Protein AF-A0A7J6TZQ0-F1 (afdb_monomer_lite)

Structure (mmCIF, N/CA/C/O backbone):
data_AF-A0A7J6TZQ0-F1
#
_entry.id   AF-A0A7J6TZQ0-F1
#
loop_
_atom_site.group_PDB
_atom_site.id
_atom_site.type_symbol
_atom_site.label_atom_id
_atom_site.label_alt_id
_atom_site.label_comp_id
_atom_site.label_asym_id
_atom_site.label_entity_id
_atom_site.label_seq_id
_atom_site.pdbx_PDB_ins_code
_atom_site.Cartn_x
_atom_site.Cartn_y
_atom_site.Cartn_z
_atom_site.occupancy
_atom_site.B_iso_or_equiv
_atom_site.auth_seq_id
_atom_site.auth_comp_id
_atom_site.auth_asym_id
_atom_site.auth_atom_id
_atom_site.pdbx_PDB_model_num
ATOM 1 N N . ALA A 1 1 ? -13.985 -4.397 14.228 1.00 53.34 1 ALA A N 1
ATOM 2 C CA . ALA A 1 1 ? -13.753 -4.904 12.859 1.00 53.34 1 ALA A CA 1
ATOM 3 C C . ALA A 1 1 ? -13.188 -3.814 11.940 1.00 53.34 1 ALA A C 1
ATOM 5 O O . ALA A 1 1 ? -12.060 -3.959 11.496 1.00 53.34 1 ALA A O 1
ATOM 6 N N . ASN A 1 2 ? -13.887 -2.687 11.741 1.00 57.03 2 ASN A N 1
ATOM 7 C CA . ASN A 1 2 ? -13.479 -1.640 10.778 1.00 57.03 2 ASN A CA 1
ATOM 8 C C . ASN A 1 2 ? -12.153 -0.923 11.104 1.00 57.03 2 ASN A C 1
ATOM 10 O O . ASN A 1 2 ? -11.415 -0.542 10.197 1.00 57.03 2 ASN A O 1
ATOM 14 N N . TYR A 1 3 ? -11.820 -0.776 12.391 1.00 57.50 3 TYR A N 1
ATOM 15 C CA . TYR A 1 3 ? -10.559 -0.164 12.833 1.00 57.50 3 TYR A CA 1
ATOM 16 C C . TYR A 1 3 ? -9.329 -0.962 12.371 1.00 57.50 3 TYR A C 1
ATOM 18 O O . TYR A 1 3 ? -8.380 -0.411 11.823 1.00 57.50 3 TYR A O 1
ATOM 26 N N . ASP A 1 4 ? -9.391 -2.283 12.531 1.00 74.00 4 ASP A N 1
ATOM 27 C CA . ASP A 1 4 ? -8.319 -3.213 12.169 1.00 74.00 4 ASP A CA 1
ATOM 28 C C . ASP A 1 4 ? -8.128 -3.252 10.639 1.00 74.00 4 ASP A C 1
ATOM 30 O O . ASP A 1 4 ? -7.014 -3.237 10.125 1.00 74.00 4 ASP A O 1
ATOM 34 N N . GLN A 1 5 ? -9.228 -3.170 9.887 1.00 78.69 5 GLN A N 1
ATOM 35 C CA . GLN A 1 5 ? -9.198 -3.125 8.425 1.00 78.69 5 GLN A CA 1
ATOM 36 C C . GLN A 1 5 ? -8.608 -1.818 7.869 1.00 78.69 5 GLN A C 1
ATOM 38 O O . GLN A 1 5 ? -7.856 -1.856 6.895 1.00 78.69 5 GLN A O 1
ATOM 43 N N . SER A 1 6 ? -8.907 -0.677 8.499 1.00 83.25 6 SER A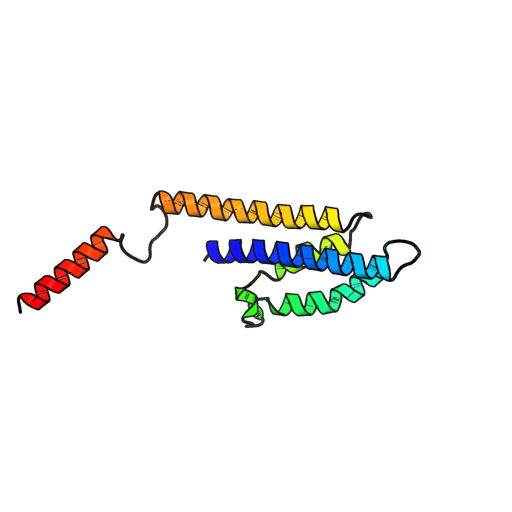 N 1
ATOM 44 C CA . SER A 1 6 ? -8.375 0.635 8.094 1.00 83.25 6 SER A CA 1
ATOM 45 C C . SER A 1 6 ? -6.867 0.721 8.338 1.00 83.25 6 SER A C 1
ATOM 47 O O . SER A 1 6 ? -6.117 1.209 7.497 1.00 83.25 6 SER A O 1
ATOM 49 N N . LEU A 1 7 ? -6.396 0.172 9.460 1.00 83.94 7 LEU A N 1
ATOM 50 C CA . LEU A 1 7 ? -4.976 0.156 9.805 1.00 83.94 7 LEU A CA 1
ATOM 51 C C . LEU A 1 7 ? -4.183 -0.767 8.864 1.00 83.94 7 LEU A C 1
ATOM 53 O O . LEU A 1 7 ? -3.149 -0.370 8.334 1.00 83.94 7 LEU A O 1
ATOM 57 N N . ARG A 1 8 ? -4.721 -1.952 8.549 1.00 86.19 8 ARG A N 1
ATOM 58 C CA . ARG A 1 8 ? -4.140 -2.870 7.551 1.00 86.19 8 ARG A CA 1
ATOM 59 C C . ARG A 1 8 ? -4.117 -2.290 6.134 1.00 86.19 8 ARG A C 1
ATOM 61 O O . ARG A 1 8 ? -3.221 -2.629 5.365 1.00 86.19 8 ARG A O 1
ATOM 68 N N . SER A 1 9 ? -5.079 -1.433 5.791 1.00 86.81 9 SER A N 1
ATOM 69 C CA . SER A 1 9 ? -5.112 -0.692 4.522 1.00 86.81 9 SER A CA 1
ATOM 70 C C . SER A 1 9 ? -3.956 0.310 4.432 1.00 86.81 9 SER A C 1
ATOM 72 O O . SER A 1 9 ? -3.216 0.305 3.454 1.00 86.81 9 SER A O 1
ATOM 74 N N . ILE A 1 10 ? -3.715 1.088 5.495 1.00 88.69 10 ILE A N 1
ATOM 75 C CA . ILE A 1 10 ? -2.578 2.025 5.574 1.00 88.69 10 ILE A CA 1
ATOM 76 C C . ILE A 1 10 ? -1.244 1.278 5.456 1.00 88.69 10 ILE A C 1
ATOM 78 O O . ILE A 1 10 ? -0.375 1.677 4.683 1.00 88.69 10 ILE A O 1
ATOM 82 N N . VAL A 1 11 ? -1.085 0.171 6.189 1.00 89.62 11 VAL A N 1
ATOM 83 C CA . VAL A 1 11 ? 0.130 -0.656 6.114 1.00 89.62 11 VAL A CA 1
ATOM 84 C C . VAL A 1 11 ? 0.304 -1.242 4.708 1.00 89.62 11 VAL A C 1
ATOM 86 O O . VAL A 1 11 ? 1.409 -1.211 4.173 1.00 89.62 11 VAL A O 1
ATOM 89 N N . GLY A 1 12 ? -0.779 -1.710 4.079 1.00 88.44 12 GLY A N 1
ATOM 90 C CA . GLY A 1 12 ? -0.764 -2.191 2.695 1.00 88.44 12 GLY A CA 1
ATOM 91 C C . GLY A 1 12 ? -0.317 -1.116 1.704 1.00 88.44 12 GLY A C 1
ATOM 92 O O . GLY A 1 12 ? 0.572 -1.368 0.896 1.00 88.44 12 GLY A O 1
ATOM 93 N N . ALA A 1 13 ? -0.846 0.103 1.828 1.00 89.88 13 ALA A N 1
ATOM 94 C CA . ALA A 1 13 ? -0.468 1.233 0.985 1.00 89.88 13 ALA A CA 1
ATOM 95 C C . ALA A 1 13 ? 1.029 1.577 1.108 1.00 89.88 13 ALA A C 1
ATOM 97 O O . ALA A 1 13 ? 1.696 1.766 0.095 1.00 89.88 13 ALA A O 1
ATOM 98 N N . LEU A 1 14 ? 1.580 1.589 2.330 1.00 90.88 14 LEU A N 1
ATOM 99 C CA . LEU A 1 14 ? 3.008 1.841 2.569 1.00 90.88 14 LEU A CA 1
ATOM 100 C C . LEU A 1 14 ? 3.909 0.734 2.006 1.00 90.88 14 LEU A C 1
ATOM 102 O O . LEU A 1 14 ? 4.958 1.028 1.431 1.00 90.88 14 LEU A O 1
ATOM 106 N N . ILE A 1 15 ? 3.504 -0.530 2.159 1.00 91.00 15 ILE A N 1
ATOM 107 C CA . ILE A 1 15 ? 4.228 -1.673 1.591 1.00 91.00 15 ILE A CA 1
ATOM 108 C C . ILE A 1 15 ? 4.240 -1.576 0.065 1.00 91.00 15 ILE A C 1
ATOM 110 O O . ILE A 1 15 ? 5.306 -1.692 -0.538 1.00 91.00 15 ILE A O 1
ATOM 114 N N . GLY A 1 16 ? 3.085 -1.316 -0.554 1.00 88.06 16 GLY A N 1
ATOM 115 C CA . GLY A 1 16 ? 2.997 -1.165 -2.003 1.00 88.06 16 GLY A CA 1
ATOM 116 C C . GLY A 1 16 ? 3.835 0.007 -2.516 1.00 88.06 16 GLY A C 1
ATOM 117 O O . GLY A 1 16 ? 4.618 -0.189 -3.438 1.00 88.06 16 GLY A O 1
ATOM 118 N N . LEU A 1 17 ? 3.812 1.170 -1.847 1.00 89.81 17 LEU A N 1
ATOM 119 C CA . LEU A 1 17 ? 4.688 2.308 -2.168 1.00 89.81 17 LEU A CA 1
ATOM 120 C C . LEU A 1 17 ? 6.173 1.915 -2.169 1.00 89.81 17 LEU A C 1
ATOM 122 O O . LEU A 1 17 ? 6.907 2.231 -3.111 1.00 89.81 17 LEU A O 1
ATOM 126 N N . GLY A 1 18 ? 6.614 1.233 -1.107 1.00 87.81 18 GLY A N 1
ATOM 127 C CA . GLY A 1 18 ? 8.001 0.801 -0.946 1.00 87.81 18 GLY A CA 1
ATOM 128 C C . GLY A 1 18 ? 8.429 -0.200 -2.018 1.00 87.81 18 GLY A C 1
ATOM 129 O O . GLY A 1 18 ? 9.512 -0.067 -2.591 1.00 87.81 18 GLY A O 1
ATOM 130 N N . LEU A 1 19 ? 7.565 -1.166 -2.336 1.00 89.75 19 LEU A N 1
ATOM 131 C CA . LEU A 1 19 ? 7.819 -2.158 -3.380 1.00 89.75 19 LEU A CA 1
ATOM 132 C C . LEU A 1 19 ? 7.831 -1.532 -4.776 1.00 89.75 19 LEU A C 1
ATOM 134 O O . LEU A 1 19 ? 8.715 -1.859 -5.565 1.00 89.75 19 LEU A O 1
ATOM 138 N N . THR A 1 20 ? 6.945 -0.575 -5.063 1.00 88.31 20 THR A N 1
ATOM 139 C CA . THR A 1 20 ? 6.985 0.188 -6.319 1.00 88.31 20 THR A CA 1
ATOM 140 C C . THR A 1 20 ? 8.315 0.890 -6.498 1.00 88.31 20 THR A C 1
ATOM 142 O O . THR A 1 20 ? 8.915 0.802 -7.566 1.00 88.31 20 THR A O 1
ATOM 145 N N . GLN A 1 21 ? 8.798 1.571 -5.455 1.00 86.88 21 GLN A N 1
ATOM 146 C CA . GLN A 1 21 ? 10.068 2.285 -5.524 1.00 86.88 21 GLN A CA 1
ATOM 147 C C . GLN A 1 21 ? 11.244 1.324 -5.712 1.00 86.88 21 GLN A C 1
ATOM 149 O O . GLN A 1 21 ? 12.136 1.594 -6.515 1.00 86.88 21 GLN A O 1
ATOM 154 N N . LEU A 1 22 ? 11.235 0.183 -5.018 1.00 87.56 22 LEU A N 1
ATOM 155 C CA . LEU A 1 22 ? 12.260 -0.844 -5.178 1.00 87.56 22 LEU A CA 1
ATOM 156 C C . LEU A 1 22 ? 12.285 -1.390 -6.614 1.00 87.56 22 LEU A C 1
ATOM 158 O O . LEU A 1 22 ? 13.344 -1.438 -7.236 1.00 87.56 22 LEU A O 1
ATOM 162 N N . ILE A 1 23 ? 11.122 -1.751 -7.162 1.00 86.94 23 ILE A N 1
ATOM 163 C CA . ILE A 1 23 ? 10.998 -2.266 -8.531 1.00 86.94 23 ILE A CA 1
ATOM 164 C C . ILE A 1 23 ? 11.405 -1.191 -9.548 1.00 86.94 23 ILE A C 1
ATOM 166 O O . ILE A 1 23 ? 12.142 -1.482 -10.490 1.00 86.94 23 ILE A O 1
ATOM 170 N N . ALA A 1 24 ? 11.009 0.065 -9.336 1.00 82.81 24 ALA A N 1
ATOM 171 C CA . ALA A 1 24 ? 11.388 1.169 -10.210 1.00 82.81 24 ALA A CA 1
ATOM 172 C C . ALA A 1 24 ? 12.906 1.415 -10.237 1.00 82.81 24 ALA A C 1
ATOM 174 O O . ALA A 1 24 ? 13.463 1.672 -11.308 1.00 82.81 24 ALA A O 1
ATOM 175 N N . LEU A 1 25 ? 13.587 1.280 -9.094 1.00 84.38 25 LEU A N 1
ATOM 176 C CA . LEU A 1 25 ? 15.049 1.351 -9.013 1.00 84.38 25 LEU A CA 1
ATOM 177 C C . LEU A 1 25 ? 15.718 0.184 -9.745 1.00 84.38 25 LEU A C 1
ATOM 179 O O . LEU A 1 25 ? 16.671 0.408 -10.488 1.00 84.38 25 LEU A O 1
ATOM 183 N N . ILE A 1 26 ? 15.195 -1.038 -9.596 1.00 84.25 26 ILE A N 1
ATOM 184 C CA . ILE A 1 26 ? 15.709 -2.221 -10.301 1.00 84.25 26 ILE A CA 1
ATOM 185 C C . ILE A 1 26 ? 15.632 -2.006 -11.818 1.00 84.25 26 ILE A C 1
ATOM 187 O O . ILE A 1 26 ? 16.644 -2.146 -12.503 1.00 84.25 26 ILE A O 1
ATOM 191 N N . ILE A 1 27 ? 14.476 -1.585 -12.340 1.00 82.00 27 ILE A N 1
ATOM 192 C CA . ILE A 1 27 ? 14.284 -1.326 -13.779 1.00 82.00 27 ILE A CA 1
ATOM 193 C C . ILE A 1 27 ? 15.219 -0.217 -14.266 1.00 82.00 27 ILE A C 1
ATOM 195 O O . ILE A 1 27 ? 15.858 -0.362 -15.307 1.00 82.00 27 ILE A O 1
ATOM 199 N N . SER A 1 28 ? 15.330 0.870 -13.497 1.00 77.94 28 SER A N 1
ATOM 200 C CA . SER A 1 28 ? 16.201 2.001 -13.839 1.00 77.94 28 SER A CA 1
ATOM 201 C C . SER A 1 28 ? 17.682 1.616 -13.834 1.00 77.94 28 SER A C 1
ATOM 203 O O . SER A 1 28 ? 18.455 2.171 -14.603 1.00 77.94 28 SER A O 1
ATOM 205 N N . SER A 1 29 ? 18.084 0.654 -12.998 1.00 79.25 29 SER A N 1
ATOM 206 C CA . SER A 1 29 ? 19.456 0.131 -12.977 1.00 79.25 29 SER A CA 1
ATOM 207 C C . SER A 1 29 ? 19.740 -0.883 -14.092 1.00 79.25 29 SER A C 1
ATOM 209 O O . SER A 1 29 ? 20.878 -0.999 -14.539 1.00 79.25 29 SER A O 1
ATOM 211 N N . ALA A 1 30 ? 18.716 -1.609 -14.551 1.00 77.50 30 ALA A N 1
ATOM 212 C CA . ALA A 1 30 ? 18.835 -2.653 -15.566 1.00 77.50 30 ALA A CA 1
ATOM 213 C C . ALA A 1 30 ? 18.728 -2.127 -17.009 1.00 77.50 30 ALA A C 1
ATOM 215 O O . ALA A 1 30 ? 19.155 -2.811 -17.938 1.00 77.50 30 ALA A O 1
ATOM 216 N N . SER A 1 31 ? 18.153 -0.939 -17.213 1.00 72.69 31 SER A N 1
ATOM 217 C CA . SER A 1 31 ? 17.913 -0.369 -18.541 1.00 72.69 31 SER A CA 1
ATOM 218 C C . SER A 1 31 ? 18.760 0.877 -18.785 1.00 72.69 31 SER A C 1
ATOM 220 O O . SER A 1 31 ? 18.655 1.872 -18.073 1.00 72.69 31 SER A O 1
ATOM 222 N N . SER A 1 32 ? 19.566 0.856 -19.846 1.00 68.88 32 SER A N 1
ATOM 223 C CA . SER A 1 32 ? 20.395 1.991 -20.265 1.00 68.88 32 SER A CA 1
ATOM 224 C C . SER A 1 32 ? 19.648 3.031 -21.115 1.00 68.88 32 SER A C 1
ATOM 226 O O . SER A 1 32 ? 20.212 4.086 -21.392 1.00 68.88 32 SER A O 1
ATOM 228 N N . SER A 1 33 ? 18.406 2.761 -21.549 1.00 67.31 33 SER A N 1
ATOM 229 C CA . SER A 1 33 ? 17.640 3.630 -22.466 1.00 67.31 33 SER A CA 1
ATOM 230 C C . SER A 1 33 ? 16.319 4.162 -21.887 1.00 67.31 33 SER A C 1
ATOM 232 O O . SER A 1 33 ? 15.407 4.491 -22.645 1.00 67.31 33 SER A O 1
ATOM 234 N N . GLY A 1 34 ? 16.200 4.243 -20.558 1.00 66.75 34 GLY A N 1
ATOM 235 C CA . GLY A 1 34 ? 14.986 4.692 -19.866 1.00 66.75 34 GLY A CA 1
ATOM 236 C C . GLY A 1 34 ? 14.162 3.546 -19.273 1.00 66.75 34 GLY A C 1
ATOM 237 O O . GLY A 1 34 ? 14.535 2.378 -19.363 1.00 66.75 34 GLY A O 1
ATOM 238 N N . TYR A 1 35 ? 13.054 3.885 -18.616 1.00 69.62 35 TYR A N 1
ATOM 239 C CA . TYR A 1 35 ? 12.207 2.919 -17.917 1.00 69.62 35 TYR A CA 1
ATOM 240 C C . TYR A 1 35 ? 11.530 1.954 -18.908 1.00 69.62 35 TYR A C 1
ATOM 242 O O . TYR A 1 35 ? 10.901 2.398 -19.865 1.00 69.62 35 TYR A O 1
ATOM 250 N N . ASN A 1 36 ? 11.677 0.642 -18.691 1.00 75.75 36 ASN A N 1
ATOM 251 C CA . ASN A 1 36 ? 11.063 -0.396 -19.522 1.00 75.75 36 ASN A CA 1
ATOM 252 C C . ASN A 1 36 ? 9.958 -1.119 -18.739 1.00 75.75 36 ASN A C 1
ATOM 254 O O . ASN A 1 36 ? 10.242 -1.949 -17.869 1.00 75.75 36 ASN A O 1
ATOM 258 N N . ASP A 1 37 ? 8.709 -0.825 -19.098 1.00 74.00 37 ASP A N 1
ATOM 259 C CA . ASP A 1 37 ? 7.502 -1.329 -18.436 1.00 74.00 37 ASP A CA 1
ATOM 260 C C . ASP A 1 37 ? 7.439 -2.866 -18.414 1.00 74.00 37 ASP A C 1
ATOM 262 O O . ASP A 1 37 ? 7.058 -3.463 -17.407 1.00 74.00 37 ASP A O 1
ATOM 266 N N . TRP A 1 38 ? 7.888 -3.538 -19.481 1.00 77.56 38 TRP A N 1
ATOM 267 C CA . TRP A 1 38 ? 7.848 -5.003 -19.575 1.00 77.56 38 TRP A CA 1
ATOM 268 C C . TRP A 1 38 ? 8.734 -5.685 -18.536 1.00 77.56 38 TRP A C 1
ATOM 270 O O . TRP A 1 38 ? 8.336 -6.686 -17.940 1.00 77.56 38 TRP A O 1
ATOM 280 N N . ILE A 1 39 ? 9.920 -5.127 -18.284 1.00 77.19 39 ILE A N 1
ATOM 281 C CA . ILE A 1 39 ? 10.823 -5.633 -17.243 1.00 77.19 39 ILE A CA 1
ATOM 282 C C . ILE A 1 39 ? 10.169 -5.442 -15.874 1.00 77.19 39 ILE A C 1
ATOM 284 O O . ILE A 1 39 ? 10.215 -6.343 -15.037 1.00 77.19 39 ILE A O 1
ATOM 288 N N . GLY A 1 40 ? 9.496 -4.307 -15.669 1.00 75.81 40 GLY A N 1
ATOM 289 C CA . GLY A 1 40 ? 8.760 -4.045 -14.440 1.00 75.81 40 GLY A CA 1
ATOM 290 C C . GLY A 1 40 ? 7.643 -5.038 -14.175 1.00 75.81 40 GLY A C 1
ATOM 291 O O . GLY A 1 40 ? 7.562 -5.565 -13.069 1.00 75.81 40 GLY A O 1
ATOM 292 N N . VAL A 1 41 ? 6.842 -5.371 -15.186 1.00 77.81 41 VAL A N 1
ATOM 293 C CA . VAL A 1 41 ? 5.766 -6.364 -15.055 1.00 77.81 41 VAL A CA 1
ATOM 294 C C . VAL A 1 41 ? 6.319 -7.752 -14.710 1.00 77.81 41 VAL A C 1
ATOM 296 O O . VAL A 1 41 ? 5.782 -8.420 -13.825 1.00 77.81 41 VAL A O 1
ATOM 299 N N . VAL A 1 42 ? 7.420 -8.173 -15.343 1.00 83.62 42 VAL A N 1
ATOM 300 C CA . VAL A 1 42 ? 8.048 -9.481 -15.075 1.00 83.62 42 VAL A CA 1
ATOM 301 C C . VAL A 1 42 ? 8.599 -9.562 -13.649 1.00 83.62 42 VAL A C 1
ATOM 303 O O . VAL A 1 42 ? 8.385 -10.563 -12.966 1.00 83.62 42 VAL A O 1
ATOM 306 N N . VAL A 1 43 ? 9.265 -8.507 -13.171 1.00 83.31 43 VAL A N 1
ATOM 307 C CA . VAL A 1 43 ? 9.794 -8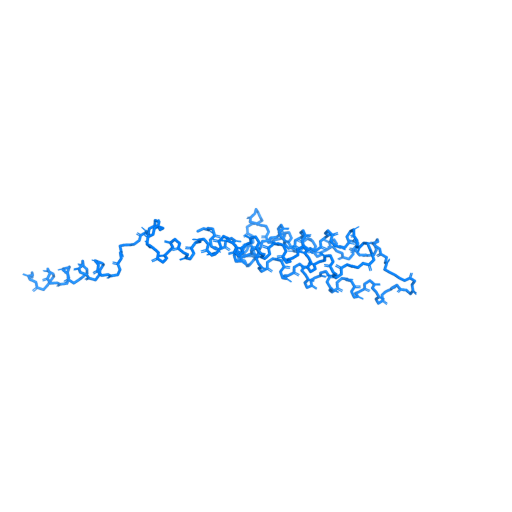.438 -11.795 1.00 83.31 43 VAL A CA 1
ATOM 308 C C . VAL A 1 43 ? 8.664 -8.330 -10.766 1.00 83.31 43 VAL A C 1
ATOM 310 O O . VAL A 1 43 ? 8.772 -8.863 -9.663 1.00 83.31 43 VAL A O 1
ATOM 313 N N . CYS A 1 44 ? 7.561 -7.679 -11.127 1.00 85.69 44 CYS A N 1
ATOM 314 C CA . CYS A 1 44 ? 6.400 -7.492 -10.266 1.00 85.69 44 CYS A CA 1
ATOM 315 C C . CYS A 1 44 ? 5.621 -8.798 -10.032 1.00 85.69 44 CYS A C 1
ATOM 317 O O . CYS A 1 44 ? 5.104 -9.014 -8.940 1.00 85.69 44 CYS A O 1
ATOM 319 N N . PHE A 1 45 ? 5.588 -9.716 -11.002 1.00 85.50 45 PHE A N 1
ATOM 320 C CA . PHE A 1 45 ? 4.839 -10.975 -10.903 1.00 85.50 45 PHE A CA 1
ATOM 321 C C . PHE A 1 45 ? 5.138 -11.823 -9.640 1.00 85.50 45 PHE A C 1
ATOM 323 O O . PHE A 1 45 ? 4.193 -12.152 -8.915 1.00 85.50 45 PHE A O 1
ATOM 330 N N . PRO A 1 46 ? 6.401 -12.159 -9.297 1.00 86.94 46 PRO A N 1
ATOM 331 C CA . PRO A 1 46 ? 6.700 -12.893 -8.062 1.00 86.94 46 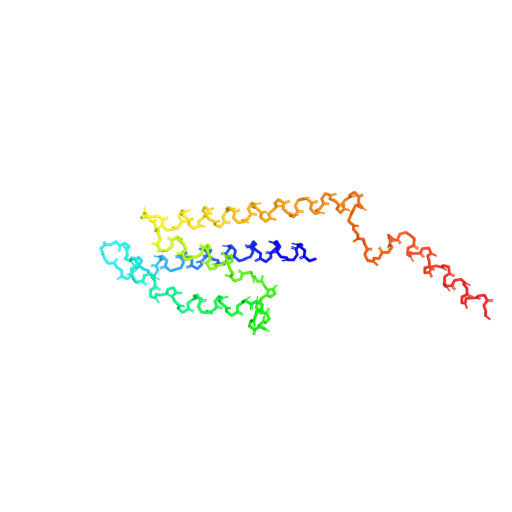PRO A CA 1
ATOM 332 C C . PRO A 1 46 ? 6.367 -12.095 -6.793 1.00 86.94 46 PRO A C 1
ATOM 334 O O . PRO A 1 46 ? 5.984 -12.679 -5.779 1.00 86.94 46 PRO A O 1
ATOM 337 N N . VAL A 1 47 ? 6.467 -10.764 -6.842 1.00 87.62 47 VAL A N 1
ATOM 338 C CA . VAL A 1 47 ? 6.112 -9.889 -5.716 1.00 87.62 47 VAL A CA 1
ATOM 339 C C . VAL A 1 47 ? 4.598 -9.892 -5.493 1.00 87.62 47 VAL A C 1
ATOM 341 O O . VAL A 1 47 ? 4.151 -10.053 -4.360 1.00 87.62 47 VAL A O 1
ATOM 344 N N . CYS A 1 48 ? 3.803 -9.820 -6.563 1.00 86.69 48 CYS A N 1
ATOM 345 C CA . CYS A 1 48 ? 2.348 -9.968 -6.514 1.00 86.69 48 CYS A CA 1
ATOM 346 C C . CYS A 1 48 ? 1.931 -11.318 -5.931 1.00 86.69 48 CYS A C 1
ATOM 348 O O . CYS A 1 48 ? 1.001 -11.366 -5.132 1.00 86.69 48 CYS A O 1
ATOM 350 N N . PHE A 1 49 ? 2.626 -12.406 -6.276 1.00 86.38 49 PHE A N 1
ATOM 351 C CA . PHE A 1 49 ? 2.351 -13.713 -5.679 1.00 86.38 49 PHE A CA 1
ATOM 352 C C . PHE A 1 49 ? 2.561 -13.689 -4.160 1.00 86.38 49 PHE A C 1
ATOM 354 O O . PHE A 1 49 ? 1.703 -14.145 -3.409 1.00 86.38 49 PHE A O 1
ATOM 361 N N . PHE A 1 50 ? 3.664 -13.097 -3.696 1.00 85.94 50 PHE A N 1
ATOM 362 C CA . PHE A 1 50 ? 3.951 -12.980 -2.267 1.00 85.94 50 PHE A CA 1
ATOM 363 C C . PHE A 1 50 ? 2.937 -12.092 -1.532 1.00 85.94 50 PHE A C 1
ATOM 365 O O . PHE A 1 50 ? 2.464 -12.455 -0.456 1.00 85.94 50 PHE A O 1
ATOM 372 N N . LEU A 1 51 ? 2.550 -10.959 -2.124 1.00 87.62 51 LEU A N 1
ATOM 373 C CA . LEU A 1 51 ? 1.501 -10.094 -1.578 1.00 87.62 51 LEU A CA 1
ATOM 374 C C . LEU A 1 51 ? 0.132 -10.786 -1.574 1.00 87.62 51 LEU A C 1
ATOM 376 O O . LEU A 1 51 ? -0.623 -10.627 -0.618 1.00 87.62 51 LEU A O 1
ATOM 380 N N . GLY A 1 52 ? -0.165 -11.602 -2.587 1.00 86.38 52 GLY A N 1
ATOM 381 C CA . GLY A 1 52 ? -1.395 -12.386 -2.689 1.00 86.38 52 GLY A CA 1
ATOM 382 C C . GLY A 1 52 ? -1.547 -13.429 -1.580 1.00 86.38 52 GLY A C 1
ATOM 383 O O . GLY A 1 52 ? -2.665 -13.737 -1.178 1.00 86.38 52 GLY A O 1
ATOM 384 N N . ILE A 1 53 ? -0.445 -13.910 -0.992 1.00 86.94 53 ILE A N 1
ATOM 385 C CA . ILE A 1 53 ? -0.490 -14.778 0.199 1.00 86.94 53 ILE A CA 1
ATOM 386 C C . ILE A 1 53 ? -1.076 -14.034 1.411 1.00 86.94 53 ILE A C 1
ATOM 388 O O . ILE A 1 53 ? -1.582 -14.663 2.334 1.00 86.94 53 ILE A O 1
ATOM 392 N N . ALA A 1 54 ? -1.056 -12.701 1.443 1.00 84.38 54 ALA A N 1
ATOM 393 C CA . ALA A 1 54 ? -1.726 -11.946 2.498 1.00 84.38 54 ALA A CA 1
ATOM 394 C C . ALA A 1 54 ? -3.249 -11.838 2.301 1.00 84.38 54 ALA A C 1
ATOM 396 O O . ALA A 1 54 ? -3.919 -11.220 3.125 1.00 84.38 54 ALA A O 1
ATOM 397 N N . ASP A 1 55 ? -3.823 -12.457 1.268 1.00 85.81 55 ASP A N 1
ATOM 398 C CA . ASP A 1 55 ? -5.273 -12.528 1.122 1.00 85.81 55 ASP A CA 1
ATOM 399 C 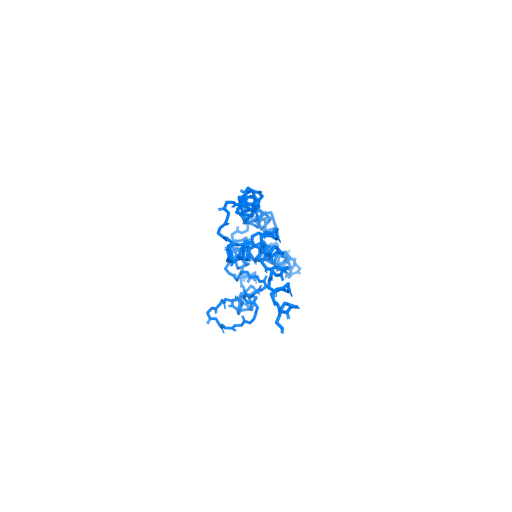C . ASP A 1 55 ? -5.885 -13.434 2.214 1.00 85.81 55 ASP A C 1
ATOM 401 O O . ASP A 1 55 ? -5.398 -14.552 2.433 1.00 85.81 55 ASP A O 1
ATOM 405 N N . PRO A 1 56 ? -6.946 -12.996 2.922 1.00 81.25 56 PRO A N 1
ATOM 406 C CA . PRO A 1 56 ? -7.620 -13.807 3.936 1.00 81.25 56 PRO A CA 1
ATOM 407 C C . PRO A 1 56 ? -8.121 -15.168 3.425 1.00 81.25 56 PRO A C 1
ATOM 409 O O . PRO A 1 56 ? -8.173 -16.113 4.214 1.00 81.25 56 PRO A O 1
ATOM 412 N N . ALA A 1 57 ? -8.433 -15.309 2.133 1.00 85.06 57 ALA A N 1
ATOM 413 C CA . ALA A 1 57 ? -8.859 -16.568 1.521 1.00 85.06 57 ALA A CA 1
ATOM 414 C C . ALA A 1 57 ? -7.771 -17.655 1.549 1.00 85.06 57 ALA A C 1
ATOM 416 O O . ALA A 1 57 ? -8.082 -18.845 1.526 1.00 85.06 57 ALA A O 1
ATOM 417 N N . THR A 1 58 ? -6.497 -17.270 1.648 1.00 82.38 58 THR A N 1
ATOM 418 C CA . THR A 1 58 ? -5.373 -18.219 1.721 1.00 82.38 58 THR A CA 1
ATOM 419 C C . THR A 1 58 ? -5.193 -18.833 3.112 1.00 82.38 58 THR A C 1
ATOM 421 O O . THR A 1 58 ? -4.439 -19.790 3.274 1.00 82.38 58 THR A O 1
ATOM 424 N N . GLY A 1 59 ? -5.838 -18.271 4.142 1.00 81.00 59 GLY A N 1
ATOM 425 C CA . GLY A 1 59 ? -5.653 -18.678 5.537 1.00 81.00 59 GLY A CA 1
ATOM 426 C C . GLY A 1 59 ? -4.295 -18.292 6.142 1.00 81.00 59 GLY A C 1
ATOM 427 O O . GLY A 1 59 ? -4.0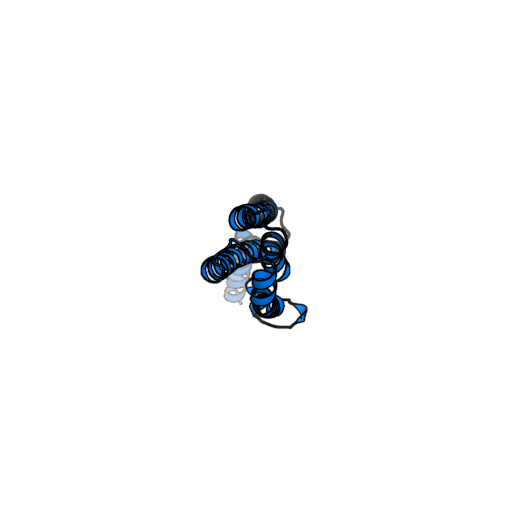14 -18.639 7.294 1.00 81.00 59 GLY A O 1
ATOM 428 N N . CYS A 1 60 ? -3.441 -17.558 5.420 1.00 84.00 60 CYS A N 1
ATOM 429 C CA . CYS A 1 60 ? -2.151 -17.126 5.942 1.00 84.00 60 CYS A CA 1
ATOM 430 C C . CYS A 1 60 ? -2.307 -16.039 7.018 1.00 84.00 60 CYS A C 1
ATOM 432 O O . CYS A 1 60 ? -3.117 -15.114 6.906 1.00 84.00 60 CYS A O 1
ATOM 434 N N . LYS A 1 61 ? -1.456 -16.090 8.053 1.00 84.75 61 LYS A N 1
ATOM 435 C CA . LYS A 1 61 ? -1.406 -15.075 9.124 1.00 84.75 61 LYS A CA 1
ATOM 436 C C . LYS A 1 61 ? -1.004 -13.687 8.615 1.00 84.75 61 LYS A C 1
ATOM 438 O O . LYS A 1 61 ? -1.253 -12.704 9.309 1.00 84.75 61 LYS A O 1
ATOM 443 N N . MET A 1 62 ? -0.418 -13.602 7.423 1.00 81.06 62 MET A N 1
ATOM 444 C CA . MET A 1 62 ? 0.002 -12.347 6.802 1.00 81.06 62 MET A CA 1
ATOM 445 C C . MET A 1 62 ? -1.182 -11.411 6.500 1.00 81.06 62 MET A C 1
ATOM 447 O O . MET A 1 62 ? -1.034 -10.199 6.618 1.00 81.06 62 MET A O 1
ATOM 451 N N . SER A 1 63 ? -2.384 -11.967 6.295 1.00 82.81 63 SER A N 1
ATOM 452 C CA . SER A 1 63 ? -3.655 -11.223 6.181 1.00 82.81 63 SER A CA 1
ATOM 453 C C . SER A 1 63 ? -4.031 -10.391 7.416 1.00 82.81 63 SER A C 1
ATOM 455 O O . SER A 1 63 ? -4.904 -9.517 7.366 1.00 82.81 63 SER A O 1
ATOM 457 N N . LYS A 1 64 ? -3.377 -10.646 8.559 1.00 84.00 64 LYS A N 1
ATOM 458 C CA . LYS A 1 64 ? -3.529 -9.845 9.780 1.00 84.00 64 LYS A CA 1
ATOM 459 C C . LYS A 1 64 ? -2.644 -8.602 9.806 1.00 84.00 64 LYS A C 1
ATOM 461 O O . LYS A 1 64 ? -2.902 -7.718 10.612 1.00 84.00 64 LYS A O 1
ATOM 466 N N . VAL A 1 65 ? -1.615 -8.544 8.964 1.00 84.69 65 VAL A N 1
ATOM 467 C CA . VAL A 1 65 ? -0.608 -7.474 8.975 1.00 84.69 65 VAL A CA 1
ATOM 468 C C . VAL A 1 65 ? -0.979 -6.368 7.994 1.00 84.69 65 VAL A C 1
ATOM 470 O O . VAL A 1 65 ? -0.943 -5.194 8.350 1.00 84.69 65 VAL A O 1
ATOM 473 N N . PHE A 1 66 ? -1.367 -6.731 6.773 1.00 86.69 66 PHE A N 1
ATOM 474 C CA . PHE A 1 66 ? -1.731 -5.773 5.735 1.00 86.69 66 PHE A CA 1
ATOM 475 C C . PHE A 1 66 ? -2.808 -6.335 4.811 1.00 86.69 66 PHE A C 1
ATOM 477 O O . PHE A 1 66 ? -3.055 -7.540 4.781 1.00 86.69 66 PHE A O 1
ATOM 484 N N . ARG A 1 67 ? -3.460 -5.440 4.069 1.00 87.19 67 ARG A N 1
ATOM 485 C CA . ARG A 1 67 ? -4.427 -5.784 3.024 1.00 87.19 67 ARG A CA 1
ATOM 486 C C . ARG A 1 67 ? -3.709 -6.037 1.697 1.00 87.19 67 ARG A C 1
ATOM 488 O O . ARG A 1 67 ? -3.055 -5.128 1.186 1.00 87.19 67 ARG A O 1
ATOM 495 N N . SER A 1 68 ? -3.802 -7.263 1.175 1.00 88.12 68 SER A N 1
ATOM 496 C CA . SER A 1 68 ? -3.142 -7.669 -0.076 1.00 88.12 68 SER A CA 1
ATOM 497 C C . SER A 1 68 ? -3.642 -6.879 -1.279 1.00 88.12 68 SER A C 1
ATOM 499 O O . SER A 1 68 ? -2.834 -6.452 -2.095 1.00 88.12 68 SER A O 1
ATOM 501 N N . ASP A 1 69 ? -4.949 -6.642 -1.352 1.00 88.19 69 ASP A N 1
ATOM 502 C CA . ASP A 1 69 ? -5.602 -5.878 -2.411 1.00 88.19 69 ASP A CA 1
ATOM 503 C C . ASP A 1 69 ? -5.045 -4.454 -2.489 1.00 88.19 69 ASP A C 1
ATOM 505 O O . ASP A 1 69 ? -4.553 -4.039 -3.535 1.00 88.19 69 ASP A O 1
ATOM 509 N N . VAL A 1 70 ? -4.993 -3.752 -1.354 1.00 88.25 70 VAL A N 1
ATOM 510 C CA . VAL A 1 70 ? -4.470 -2.379 -1.294 1.00 88.25 70 VAL A CA 1
ATOM 511 C C . VAL A 1 70 ? -2.983 -2.330 -1.648 1.00 88.25 70 VAL A C 1
ATOM 513 O O . VAL A 1 70 ? -2.566 -1.458 -2.404 1.00 88.25 70 VAL A O 1
ATOM 516 N N . ALA A 1 71 ? -2.183 -3.273 -1.135 1.00 88.75 71 ALA A N 1
ATOM 517 C CA . ALA A 1 71 ? -0.752 -3.342 -1.437 1.00 88.75 71 ALA A CA 1
ATOM 518 C C . ALA A 1 71 ? -0.472 -3.662 -2.913 1.00 88.75 71 ALA A C 1
ATOM 520 O O . ALA A 1 71 ? 0.478 -3.137 -3.489 1.00 88.75 71 ALA A O 1
ATOM 521 N N . MET A 1 72 ? -1.285 -4.522 -3.531 1.00 89.06 72 MET A N 1
ATOM 522 C CA . MET A 1 72 ? -1.162 -4.849 -4.948 1.00 89.06 72 MET A CA 1
ATOM 523 C C . MET A 1 72 ? -1.604 -3.687 -5.833 1.00 89.06 72 MET A C 1
ATOM 525 O O . MET A 1 72 ? -0.919 -3.397 -6.807 1.00 89.06 72 MET A O 1
ATOM 529 N N . GLU A 1 73 ? -2.695 -2.995 -5.507 1.00 87.12 73 GLU A N 1
ATOM 530 C CA . GLU A 1 73 ? -3.177 -1.856 -6.295 1.00 87.12 73 GLU A CA 1
ATOM 531 C C . GLU A 1 73 ? -2.221 -0.663 -6.233 1.00 87.12 73 GLU A C 1
ATOM 533 O O . GLU A 1 73 ? -1.877 -0.100 -7.276 1.00 87.12 73 GLU A O 1
ATOM 538 N N . SER A 1 74 ? -1.721 -0.317 -5.040 1.00 86.62 74 SER A N 1
ATOM 539 C CA . SER A 1 74 ? -0.737 0.761 -4.885 1.00 86.62 74 SER A CA 1
ATOM 540 C C . SER A 1 74 ? 0.633 0.421 -5.477 1.00 86.62 74 SER A C 1
ATOM 542 O O . SER A 1 74 ? 1.436 1.324 -5.714 1.00 86.62 74 SER A O 1
ATOM 544 N N . MET A 1 75 ? 0.895 -0.860 -5.765 1.00 88.94 75 MET A N 1
ATOM 545 C CA . MET A 1 75 ? 2.118 -1.301 -6.426 1.00 88.94 75 MET A CA 1
ATOM 546 C C . MET A 1 75 ? 1.991 -1.429 -7.945 1.00 88.94 75 MET A C 1
ATOM 548 O O . MET A 1 75 ? 2.787 -0.881 -8.705 1.00 88.94 75 MET A O 1
ATOM 552 N N . TYR A 1 76 ? 1.003 -2.191 -8.403 1.00 83.81 76 TYR A N 1
ATOM 553 C CA . TYR A 1 76 ? 0.891 -2.620 -9.789 1.00 83.81 76 TYR A CA 1
ATOM 554 C C . TYR A 1 76 ? 0.440 -1.488 -10.713 1.00 83.81 76 TYR A C 1
ATOM 556 O O . TYR A 1 76 ? 1.011 -1.324 -11.788 1.00 83.81 76 TYR A O 1
ATOM 564 N N . ILE A 1 77 ? -0.539 -0.675 -10.298 1.00 81.19 77 ILE A N 1
ATOM 565 C CA . ILE A 1 77 ? -1.093 0.395 -11.143 1.00 81.19 77 ILE A CA 1
ATOM 566 C C . ILE A 1 77 ? -0.006 1.415 -11.538 1.00 81.19 77 ILE A C 1
ATOM 568 O O . ILE A 1 77 ? 0.131 1.691 -12.732 1.00 81.19 77 ILE A O 1
ATOM 572 N N . PRO A 1 78 ? 0.822 1.933 -10.607 1.00 79.50 78 PRO A N 1
ATOM 573 C CA . PRO A 1 78 ? 1.891 2.871 -10.954 1.00 79.50 78 PRO A CA 1
ATOM 574 C C . PRO A 1 78 ? 3.037 2.260 -11.770 1.00 79.50 78 PRO A C 1
ATOM 576 O O . PRO A 1 78 ? 3.760 3.001 -12.428 1.00 79.50 78 PRO A O 1
ATOM 579 N N . LEU A 1 79 ? 3.232 0.937 -11.712 1.00 80.06 79 LEU A N 1
ATOM 580 C CA . LEU A 1 79 ? 4.242 0.225 -12.506 1.00 80.06 79 LEU A CA 1
ATOM 581 C C . LEU A 1 79 ? 3.747 -0.104 -13.920 1.00 80.06 79 LEU A C 1
ATOM 583 O O . LEU A 1 79 ? 4.538 -0.090 -14.855 1.00 80.06 79 LEU A O 1
ATOM 587 N N . ALA A 1 80 ? 2.458 -0.409 -14.076 1.00 76.62 80 ALA A N 1
ATOM 588 C CA . ALA A 1 80 ? 1.849 -0.744 -15.362 1.00 76.62 80 ALA A CA 1
ATOM 589 C C . ALA A 1 80 ? 1.492 0.499 -16.192 1.00 76.62 80 ALA A C 1
ATOM 591 O O . ALA A 1 80 ? 1.500 0.439 -17.419 1.00 76.62 80 ALA A O 1
ATOM 592 N N . PHE A 1 81 ? 1.202 1.628 -15.535 1.00 75.69 81 PHE A N 1
ATOM 593 C CA . PHE A 1 81 ? 0.855 2.897 -16.185 1.00 75.69 81 PHE A CA 1
ATOM 594 C C . PHE A 1 81 ? 1.700 4.062 -15.642 1.00 75.69 81 PHE A C 1
ATOM 596 O O . PHE A 1 81 ? 1.154 5.032 -15.110 1.00 75.69 81 PHE A O 1
ATOM 603 N N . PRO A 1 82 ? 3.041 3.992 -15.740 1.00 66.19 82 PRO A N 1
ATOM 604 C CA . PRO A 1 82 ? 3.922 4.916 -15.036 1.00 66.19 82 PRO A CA 1
ATOM 605 C C . PRO A 1 82 ? 3.875 6.348 -15.574 1.00 66.19 82 PRO A C 1
ATOM 607 O O . PRO A 1 82 ? 4.303 7.250 -14.861 1.00 66.19 82 PRO A O 1
ATOM 610 N N . ASN A 1 83 ? 3.415 6.580 -16.815 1.00 69.56 83 ASN A N 1
ATOM 611 C CA . ASN A 1 83 ? 3.483 7.882 -17.506 1.00 69.56 83 ASN A CA 1
ATOM 612 C C . ASN A 1 83 ? 4.861 8.574 -17.359 1.00 69.56 83 ASN A C 1
ATOM 614 O O . ASN A 1 83 ? 4.960 9.797 -17.291 1.00 69.56 83 ASN A O 1
ATOM 618 N N . GLY A 1 84 ? 5.940 7.786 -17.254 1.00 68.06 84 GLY A N 1
ATOM 619 C CA . GLY A 1 84 ? 7.304 8.269 -17.010 1.00 68.06 84 GLY A CA 1
ATOM 620 C C . GLY A 1 84 ? 7.636 8.683 -15.565 1.00 68.06 84 GLY A C 1
ATOM 621 O O . GLY A 1 84 ? 8.773 9.067 -15.306 1.00 68.06 84 GLY A O 1
ATOM 622 N N . GLN A 1 85 ? 6.701 8.601 -14.611 1.00 77.38 85 GLN A N 1
ATOM 623 C CA . GLN A 1 85 ? 6.890 8.980 -13.201 1.00 77.38 85 GLN A CA 1
ATOM 624 C C . GLN A 1 85 ? 6.278 7.955 -12.214 1.00 77.38 85 GLN A C 1
ATOM 626 O O . GLN A 1 85 ? 5.383 8.296 -11.433 1.00 77.38 85 GLN A O 1
ATOM 631 N N . PRO A 1 86 ? 6.782 6.705 -12.174 1.00 77.38 86 PRO A N 1
ATOM 632 C CA . PRO A 1 86 ? 6.205 5.625 -11.359 1.00 77.38 86 PRO A CA 1
ATOM 633 C C . PRO A 1 86 ? 6.148 5.960 -9.860 1.00 77.38 86 PRO A C 1
ATOM 635 O O . PRO A 1 86 ? 5.175 5.632 -9.183 1.00 77.38 86 PRO A O 1
ATOM 638 N N . PHE A 1 87 ? 7.154 6.668 -9.334 1.00 80.69 87 PHE A N 1
ATOM 639 C CA . PHE A 1 87 ? 7.182 7.070 -7.925 1.00 80.69 87 PHE A CA 1
ATOM 640 C C . PHE A 1 87 ? 6.067 8.059 -7.574 1.00 80.69 87 PHE A C 1
ATOM 642 O O . PHE A 1 87 ? 5.387 7.879 -6.566 1.00 80.69 87 PHE A O 1
ATOM 649 N N . LEU A 1 88 ? 5.846 9.082 -8.407 1.00 83.12 88 LEU A N 1
ATOM 650 C CA . LEU A 1 88 ? 4.819 10.090 -8.144 1.00 83.12 88 LEU A CA 1
ATOM 651 C C . LEU A 1 88 ? 3.423 9.460 -8.170 1.00 83.12 88 LEU A C 1
ATOM 653 O O . LEU A 1 88 ? 2.625 9.687 -7.264 1.00 83.12 88 LEU A O 1
ATOM 657 N N . HIS A 1 89 ? 3.150 8.620 -9.169 1.00 84.81 89 HIS A N 1
ATOM 658 C CA . HIS A 1 89 ? 1.878 7.907 -9.271 1.00 84.81 89 HIS A CA 1
ATOM 659 C C . HIS A 1 89 ? 1.655 6.952 -8.089 1.00 84.81 89 HIS A C 1
ATOM 661 O O . HIS A 1 89 ? 0.542 6.868 -7.564 1.00 84.81 89 HIS A O 1
ATOM 667 N N . SER A 1 90 ? 2.711 6.289 -7.618 1.00 83.56 90 SER A N 1
ATOM 668 C CA . SER A 1 90 ? 2.666 5.428 -6.431 1.00 83.56 90 SER A CA 1
ATOM 669 C C . SER A 1 90 ? 2.411 6.208 -5.145 1.00 83.56 90 SER A C 1
ATOM 671 O O . SER A 1 90 ? 1.602 5.801 -4.311 1.00 83.56 90 SER A O 1
ATOM 673 N N . LEU A 1 91 ? 3.038 7.377 -5.003 1.00 86.75 91 LEU A N 1
ATOM 674 C CA . LEU A 1 91 ? 2.821 8.273 -3.872 1.00 86.75 91 LEU A CA 1
ATOM 675 C C . LEU A 1 91 ? 1.372 8.771 -3.831 1.00 86.75 91 LEU A C 1
ATOM 677 O O . LEU A 1 91 ? 0.755 8.768 -2.769 1.00 86.75 91 LEU A O 1
ATOM 681 N N . LEU A 1 92 ? 0.820 9.166 -4.981 1.00 87.44 92 LEU A N 1
ATOM 682 C CA . LEU A 1 92 ? -0.552 9.663 -5.087 1.00 87.44 92 LEU A CA 1
ATOM 683 C C . LEU A 1 92 ? -1.584 8.569 -4.796 1.00 87.44 92 LEU A C 1
ATOM 685 O O . LEU A 1 92 ? -2.505 8.793 -4.014 1.00 87.44 92 LEU A O 1
ATOM 689 N N . THR A 1 93 ? -1.420 7.383 -5.385 1.00 86.38 93 THR A N 1
ATOM 690 C CA . THR A 1 93 ? -2.324 6.243 -5.150 1.00 86.38 93 THR A CA 1
ATOM 691 C C . THR A 1 93 ? -2.267 5.782 -3.696 1.00 86.38 93 THR A C 1
ATOM 693 O O . THR A 1 93 ? -3.303 5.692 -3.040 1.00 86.38 93 THR A O 1
ATOM 696 N N . SER A 1 94 ? -1.067 5.586 -3.145 1.00 86.62 94 SER A N 1
ATOM 697 C CA . SER A 1 94 ? -0.888 5.226 -1.733 1.00 86.62 94 SER A CA 1
ATOM 698 C C . SER A 1 94 ? -1.439 6.306 -0.798 1.00 86.62 94 SER A C 1
ATOM 700 O O . SER A 1 94 ? -2.116 5.994 0.179 1.00 86.62 94 SER A O 1
ATOM 702 N N . GLY A 1 95 ? -1.211 7.582 -1.119 1.00 86.50 95 GLY A N 1
ATOM 703 C CA . GLY A 1 95 ? -1.758 8.721 -0.384 1.00 86.50 95 GLY A CA 1
ATOM 704 C C . GLY A 1 95 ? -3.286 8.733 -0.371 1.00 86.50 95 GLY A C 1
ATOM 705 O O . GLY A 1 95 ? -3.878 8.921 0.690 1.00 86.50 95 GLY A O 1
ATOM 706 N N . ALA A 1 96 ? -3.932 8.458 -1.507 1.00 88.12 96 ALA A N 1
ATOM 707 C CA . ALA A 1 96 ? -5.388 8.367 -1.596 1.00 88.12 96 ALA A CA 1
ATOM 708 C C . ALA A 1 96 ? -5.952 7.256 -0.693 1.00 88.12 96 ALA A C 1
ATOM 710 O O . ALA A 1 96 ? -6.901 7.493 0.057 1.00 88.12 96 ALA A O 1
ATOM 711 N N . PHE A 1 97 ? -5.323 6.074 -0.686 1.00 86.75 97 PHE A N 1
ATOM 712 C CA . PHE A 1 97 ? -5.710 4.986 0.219 1.00 86.75 97 PHE A CA 1
ATOM 713 C C . PHE A 1 97 ? -5.516 5.346 1.692 1.00 86.75 97 PHE A C 1
ATOM 715 O O . PHE A 1 97 ? -6.367 5.009 2.519 1.00 86.75 97 PHE A O 1
ATOM 722 N N . ILE A 1 98 ? -4.429 6.043 2.035 1.00 88.50 98 ILE A N 1
ATOM 723 C CA . ILE A 1 98 ? -4.166 6.486 3.408 1.00 88.50 98 ILE A CA 1
ATOM 724 C C . ILE A 1 98 ? -5.221 7.498 3.857 1.00 88.50 98 ILE A C 1
ATOM 726 O O . ILE A 1 98 ? -5.775 7.331 4.941 1.00 88.50 98 ILE A O 1
ATOM 730 N N . VAL A 1 99 ? -5.539 8.503 3.035 1.00 88.69 99 VAL A N 1
ATOM 731 C CA . VAL A 1 99 ? -6.548 9.523 3.364 1.00 88.69 99 VAL A CA 1
ATOM 732 C C . VAL A 1 99 ? -7.927 8.887 3.535 1.00 88.69 99 VAL A C 1
ATOM 734 O O . VAL A 1 99 ? -8.542 9.070 4.583 1.00 88.69 99 VAL A O 1
ATOM 737 N N . GLY A 1 100 ? -8.372 8.054 2.587 1.00 86.06 100 GLY A N 1
ATOM 738 C CA . GLY A 1 100 ? -9.662 7.359 2.707 1.00 86.06 100 GLY A CA 1
ATOM 739 C C . GLY A 1 100 ? -9.730 6.426 3.926 1.00 86.06 100 GLY A C 1
ATOM 740 O O . GLY A 1 100 ? -10.749 6.331 4.613 1.00 86.06 100 GLY A O 1
ATOM 741 N N . SER A 1 101 ? -8.614 5.777 4.272 1.00 86.00 101 SER A N 1
ATOM 742 C CA . SER A 1 101 ? -8.538 4.944 5.481 1.00 86.00 101 SER A CA 1
ATOM 743 C C . SER A 1 101 ? -8.532 5.789 6.765 1.00 86.00 101 SER A C 1
ATOM 745 O O . SER A 1 101 ? -9.098 5.375 7.780 1.00 86.00 101 SER A O 1
ATOM 747 N N . ALA A 1 102 ? -7.934 6.983 6.734 1.00 84.44 102 ALA A N 1
ATOM 748 C CA . ALA A 1 102 ? -7.879 7.903 7.865 1.00 84.44 102 ALA A CA 1
ATOM 749 C C . ALA A 1 102 ? -9.253 8.498 8.201 1.00 84.44 102 ALA A C 1
ATOM 751 O O . ALA A 1 102 ? -9.577 8.613 9.381 1.00 84.44 102 ALA A O 1
ATOM 752 N N . GLU A 1 103 ? -10.090 8.801 7.207 1.00 85.75 103 GLU A N 1
ATOM 753 C CA . GLU A 1 103 ? -11.469 9.264 7.434 1.00 85.75 103 GLU A CA 1
ATOM 754 C C . GLU A 1 103 ? -12.253 8.279 8.307 1.00 85.75 103 GLU A C 1
ATOM 756 O O . GLU A 1 103 ? -12.887 8.657 9.296 1.00 85.75 103 GLU A O 1
ATOM 761 N N . THR A 1 104 ? -12.130 6.988 7.996 1.00 82.75 104 THR A N 1
ATOM 762 C CA . THR A 1 104 ? -12.796 5.915 8.740 1.00 82.75 104 THR A CA 1
ATOM 763 C C . THR A 1 104 ? -12.288 5.833 10.185 1.00 82.75 104 THR A C 1
ATOM 765 O O . THR A 1 104 ? -13.071 5.620 11.118 1.00 82.75 104 THR A O 1
ATOM 768 N N . LEU A 1 105 ? -10.984 6.050 10.400 1.00 80.19 105 LEU A N 1
ATOM 769 C CA . LEU A 1 105 ? -10.389 6.114 11.737 1.00 80.19 105 LEU A CA 1
ATOM 770 C C . LEU A 1 105 ? -10.898 7.323 12.526 1.00 80.19 105 LEU A C 1
ATOM 772 O O . LEU A 1 105 ? -11.311 7.151 13.670 1.00 80.19 105 LEU A O 1
ATOM 776 N N . VAL A 1 106 ? -10.920 8.510 11.917 1.00 82.81 106 VAL A N 1
ATOM 777 C CA . VAL A 1 106 ? -11.390 9.754 12.547 1.00 82.81 106 VAL A CA 1
ATOM 778 C C . VAL A 1 106 ? -12.868 9.653 12.927 1.00 82.81 106 VAL A C 1
ATOM 780 O O . VAL A 1 106 ? -13.241 9.976 14.052 1.00 82.81 106 VAL A O 1
ATOM 783 N N . ALA A 1 107 ? -13.719 9.132 12.042 1.00 83.25 107 ALA A N 1
ATOM 784 C CA . ALA A 1 107 ? -15.127 8.911 12.362 1.00 83.25 107 ALA A CA 1
ATOM 785 C C . ALA A 1 107 ? -15.289 7.945 13.550 1.00 83.25 107 ALA A C 1
ATOM 787 O O . ALA A 1 107 ? -16.061 8.201 14.475 1.00 83.25 107 ALA A O 1
ATOM 788 N N . THR A 1 108 ? -14.513 6.856 13.567 1.00 78.31 108 THR A N 1
ATOM 789 C CA . THR A 1 108 ? -14.571 5.860 14.644 1.00 78.31 108 THR A CA 1
ATOM 790 C C . THR A 1 108 ? -14.070 6.428 15.974 1.00 78.31 108 THR A C 1
ATOM 792 O O . THR A 1 108 ? -14.674 6.160 17.010 1.00 78.31 108 THR A O 1
ATOM 795 N N . THR A 1 109 ? -13.000 7.227 15.985 1.00 79.12 109 THR A N 1
ATOM 796 C CA . THR A 1 109 ? -12.482 7.840 17.220 1.00 79.12 109 THR A CA 1
ATOM 797 C C . THR A 1 109 ? -13.446 8.873 17.785 1.00 79.12 109 THR A C 1
ATOM 799 O O . THR A 1 109 ? -13.668 8.876 18.995 1.00 79.12 109 THR A O 1
ATOM 802 N N . ILE A 1 110 ? -14.082 9.682 16.932 1.00 83.25 110 ILE A N 1
ATOM 803 C CA . ILE A 1 110 ? -15.119 10.637 17.340 1.00 83.25 110 ILE A CA 1
ATOM 804 C C . ILE A 1 110 ? -16.310 9.895 17.961 1.00 83.25 110 ILE A C 1
ATOM 806 O O . ILE A 1 110 ? -16.711 10.198 19.084 1.00 83.25 110 ILE A O 1
ATOM 810 N N . LEU A 1 111 ? -16.837 8.868 17.288 1.00 81.94 111 LEU A N 1
ATOM 811 C CA . LEU A 1 111 ? -17.946 8.067 17.820 1.00 81.94 111 LEU A CA 1
ATOM 812 C C . LEU A 1 111 ? -17.570 7.343 19.122 1.00 81.94 111 LEU A C 1
ATOM 814 O O . LEU A 1 111 ? -18.403 7.221 20.022 1.00 81.94 111 LEU A O 1
ATOM 818 N N . ASN A 1 112 ? -16.318 6.893 19.253 1.00 78.94 112 ASN A N 1
ATOM 819 C CA . ASN A 1 112 ? -15.818 6.296 20.489 1.00 78.94 112 ASN A CA 1
ATOM 820 C C . ASN A 1 112 ? -15.749 7.316 21.634 1.00 78.94 112 ASN A C 1
ATOM 822 O O . ASN A 1 112 ? -16.134 6.993 22.757 1.00 78.94 112 ASN A O 1
ATOM 826 N N . ALA A 1 113 ? -15.295 8.541 21.352 1.00 78.88 113 ALA A N 1
ATOM 827 C CA . ALA A 1 113 ? -15.207 9.623 22.331 1.00 78.88 113 ALA A CA 1
ATOM 828 C C . ALA A 1 113 ? -16.589 10.023 22.868 1.00 78.88 113 ALA A C 1
ATOM 830 O O . ALA A 1 113 ? -16.739 10.274 24.061 1.00 78.88 113 ALA A O 1
ATOM 831 N N . PHE A 1 114 ? -17.616 9.995 22.015 1.00 82.81 114 PHE A N 1
ATOM 832 C CA . PHE A 1 114 ? -19.002 10.254 22.411 1.00 82.81 114 PHE A CA 1
ATOM 833 C C . PHE A 1 114 ? -19.729 9.038 23.016 1.00 82.81 114 PHE A C 1
ATOM 835 O O . PHE A 1 114 ? -20.923 9.123 23.288 1.00 82.81 114 PHE A O 1
ATOM 842 N N . ASN A 1 115 ? -19.044 7.910 23.254 1.00 72.19 115 ASN A N 1
ATOM 843 C CA . ASN A 1 115 ? -19.648 6.646 23.708 1.00 72.19 115 ASN A CA 1
ATOM 844 C C . ASN A 1 115 ? -20.798 6.140 22.804 1.00 72.19 115 ASN A C 1
ATOM 846 O O . ASN A 1 115 ? -21.654 5.390 23.266 1.00 72.19 115 ASN A O 1
ATOM 850 N N . LEU A 1 116 ? -20.823 6.530 21.525 1.00 76.31 116 LEU A N 1
ATOM 851 C CA . LEU A 1 116 ? -21.885 6.169 20.575 1.00 76.31 116 LEU A CA 1
ATOM 852 C C . LEU A 1 116 ? -21.624 4.833 19.866 1.00 76.31 116 LEU A C 1
ATOM 854 O O . LEU A 1 116 ? -22.491 4.330 19.153 1.00 76.31 116 LEU A O 1
ATOM 858 N N . LEU A 1 117 ? -20.435 4.248 20.044 1.00 73.25 117 LEU A N 1
ATOM 859 C CA . LEU A 1 117 ? -20.127 2.920 19.521 1.00 73.25 117 LEU A CA 1
ATOM 860 C C . LEU A 1 117 ? -20.735 1.821 20.410 1.00 73.25 117 LEU A C 1
ATOM 862 O O . LEU A 1 117 ? -20.627 1.912 21.636 1.00 73.25 117 LEU A O 1
ATOM 866 N N . PRO A 1 118 ? -21.295 0.745 19.822 1.00 65.94 118 PRO A N 1
ATOM 867 C CA . PRO A 1 118 ? -21.736 -0.419 20.580 1.00 65.94 118 PRO A CA 1
ATOM 868 C C . PRO A 1 118 ? -20.552 -1.001 21.358 1.00 65.94 118 PRO A C 1
ATOM 870 O O . PRO A 1 118 ? -19.557 -1.427 20.765 1.00 65.94 118 PRO A O 1
ATOM 873 N N . ARG A 1 119 ? -20.634 -1.002 22.691 1.00 61.84 119 ARG A N 1
ATOM 874 C CA . ARG A 1 119 ? -19.609 -1.595 23.555 1.00 61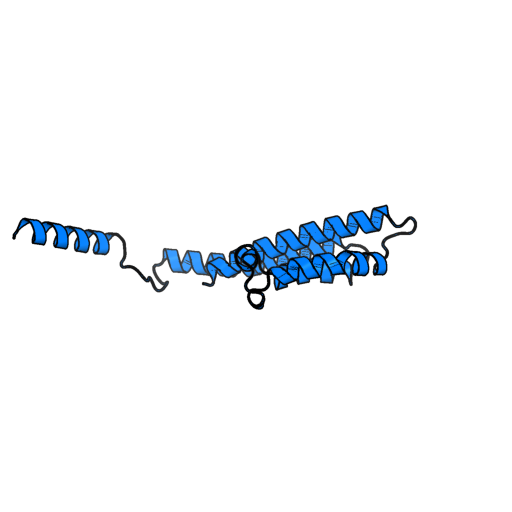.84 119 ARG A CA 1
ATOM 875 C C . ARG A 1 119 ? -20.005 -3.012 23.916 1.00 61.84 119 ARG A C 1
ATOM 877 O O . ARG A 1 119 ? -21.141 -3.258 24.306 1.00 61.84 119 ARG A O 1
ATOM 884 N N . HIS A 1 120 ? -19.051 -3.932 23.814 1.00 58.28 120 HIS A N 1
ATOM 885 C CA . HIS A 1 120 ? -19.254 -5.296 24.293 1.00 58.28 120 HIS A CA 1
ATOM 886 C C . HIS A 1 120 ? -19.212 -5.374 25.830 1.00 58.28 120 HIS A C 1
ATOM 888 O O . HIS A 1 120 ? -19.774 -6.298 26.413 1.00 58.28 120 HIS A O 1
ATOM 894 N N . GLU A 1 121 ? -18.598 -4.378 26.479 1.00 59.72 121 GLU A N 1
ATOM 895 C CA . GLU A 1 121 ? -18.434 -4.292 27.928 1.00 59.72 121 GLU A CA 1
ATOM 896 C C . GLU A 1 121 ? -19.026 -2.985 28.474 1.00 59.72 121 GLU A C 1
ATOM 898 O O . GLU A 1 121 ? -18.948 -1.924 27.847 1.00 59.72 121 GLU A O 1
ATOM 903 N N . VAL A 1 122 ? -19.643 -3.072 29.656 1.00 55.97 122 VAL A N 1
ATOM 904 C CA . VAL A 1 122 ? -20.178 -1.915 30.389 1.00 55.97 122 VAL A CA 1
ATOM 905 C C . VAL A 1 122 ? -19.064 -0.901 30.688 1.00 55.97 122 VAL A C 1
ATOM 907 O O . VAL A 1 122 ? -17.922 -1.305 30.904 1.00 55.97 122 VAL A O 1
ATOM 910 N N . PRO A 1 123 ? -19.368 0.413 30.719 1.00 61.97 123 PRO A N 1
ATOM 911 C CA . PRO A 1 123 ? -18.366 1.429 31.019 1.00 61.97 123 PRO A CA 1
ATOM 912 C C . PRO A 1 123 ? -17.626 1.140 32.346 1.00 61.97 123 PRO A C 1
ATOM 914 O O . PRO A 1 123 ? -18.208 0.534 33.249 1.00 61.97 123 PRO A O 1
ATOM 917 N N . PRO A 1 124 ? -16.368 1.597 32.499 1.00 61.19 124 PRO A N 1
ATOM 918 C CA . PRO A 1 124 ? -15.496 1.196 33.608 1.00 61.19 124 PRO A CA 1
ATOM 919 C C . PRO A 1 124 ? -16.081 1.459 35.007 1.00 61.19 124 PRO A C 1
ATOM 921 O O . PRO A 1 124 ? -15.813 0.723 35.953 1.00 61.19 124 PRO A O 1
ATOM 924 N N . ILE A 1 125 ? -16.902 2.506 35.140 1.00 67.00 125 ILE A N 1
ATOM 925 C CA . ILE A 1 125 ? -17.532 2.900 36.407 1.00 67.00 125 ILE A CA 1
ATOM 926 C C . ILE A 1 125 ? -18.606 1.880 36.838 1.00 67.00 125 ILE A C 1
ATOM 928 O O . ILE A 1 125 ? -18.485 1.333 37.934 1.00 67.00 125 ILE A O 1
ATOM 932 N N . PRO A 1 126 ? -19.618 1.541 36.014 1.00 64.75 126 PRO A N 1
ATOM 933 C CA . PRO A 1 126 ? -20.566 0.486 36.366 1.00 64.75 126 PRO A CA 1
ATOM 934 C C . PRO A 1 126 ? -19.946 -0.918 36.427 1.00 64.75 126 PRO A C 1
ATOM 936 O O . PRO A 1 126 ? -20.411 -1.733 37.219 1.00 64.75 126 PRO A O 1
ATOM 939 N N . SER A 1 127 ? -18.885 -1.223 35.667 1.00 65.00 127 SER A N 1
ATOM 940 C CA . SER A 1 127 ? -18.188 -2.513 35.810 1.00 65.00 127 SER A CA 1
ATOM 941 C C . SER A 1 127 ? -17.445 -2.629 37.142 1.00 65.00 127 SER A C 1
ATOM 943 O O . SER A 1 127 ? -17.442 -3.699 37.747 1.00 65.00 127 SER A O 1
ATOM 945 N N . PHE A 1 128 ? -16.842 -1.532 37.616 1.00 66.88 128 PHE A N 1
ATOM 946 C CA . PHE A 1 128 ? -16.251 -1.467 38.951 1.00 66.88 128 PHE A CA 1
ATOM 947 C C . PHE A 1 128 ? -17.328 -1.588 40.029 1.00 66.88 128 PHE A C 1
ATOM 949 O O . PHE A 1 128 ? -17.173 -2.397 40.933 1.00 66.88 128 PHE A O 1
ATOM 956 N N . ALA A 1 129 ? -18.444 -0.861 39.899 1.00 71.31 129 ALA A N 1
ATOM 957 C CA . ALA A 1 129 ? -19.559 -0.949 40.841 1.00 71.31 129 ALA A CA 1
ATOM 958 C C . ALA A 1 129 ? -20.127 -2.374 40.937 1.00 71.31 129 ALA A C 1
ATOM 960 O O . ALA A 1 129 ? -20.363 -2.861 42.038 1.00 71.31 129 ALA A O 1
ATOM 961 N N . LYS A 1 130 ? -20.270 -3.072 39.800 1.00 72.81 130 LYS A N 1
ATOM 962 C CA . LYS A 1 130 ? -20.708 -4.472 39.768 1.00 72.81 130 LYS A CA 1
ATOM 963 C C . LYS A 1 130 ? -19.702 -5.402 40.451 1.00 72.81 130 LYS A C 1
ATOM 965 O O . LYS A 1 130 ? -20.082 -6.159 41.330 1.00 72.81 130 LYS A O 1
ATOM 970 N N . ARG A 1 131 ? -18.412 -5.302 40.108 1.00 73.94 131 ARG A N 1
ATOM 971 C CA . ARG A 1 131 ? -17.371 -6.137 40.736 1.00 73.94 131 ARG A CA 1
ATOM 972 C C . ARG A 1 131 ? -17.172 -5.835 42.224 1.00 73.94 131 ARG A C 1
ATOM 974 O O . ARG A 1 131 ? -16.831 -6.736 42.979 1.00 73.94 131 ARG A O 1
ATOM 981 N N . ALA A 1 132 ? -17.373 -4.588 42.643 1.00 72.56 132 ALA A N 1
ATOM 982 C CA . ALA A 1 132 ? -17.349 -4.202 44.048 1.00 72.56 132 ALA A CA 1
ATOM 983 C C . ALA A 1 132 ? -18.558 -4.777 44.801 1.00 72.56 132 ALA A C 1
ATOM 985 O O . ALA A 1 132 ? -18.383 -5.292 45.900 1.00 72.56 132 ALA A O 1
ATOM 986 N N . ALA A 1 133 ? -19.755 -4.738 44.208 1.00 77.25 133 ALA A N 1
ATOM 987 C CA . ALA A 1 133 ? -20.949 -5.359 44.780 1.00 77.25 133 ALA A CA 1
ATOM 988 C C . ALA A 1 133 ? -20.775 -6.878 44.950 1.00 77.25 133 ALA A C 1
ATOM 990 O O . ALA A 1 133 ? -20.987 -7.378 46.051 1.00 77.25 133 ALA A O 1
ATOM 991 N N . ASP A 1 134 ? -20.279 -7.571 43.918 1.00 80.31 134 ASP A N 1
ATOM 992 C CA . ASP A 1 134 ? -20.004 -9.015 43.970 1.00 80.31 134 ASP A CA 1
ATOM 993 C C . ASP A 1 134 ? -18.994 -9.361 45.092 1.00 80.31 134 ASP A C 1
ATOM 995 O O . ASP A 1 134 ? -19.151 -10.355 45.799 1.00 80.31 134 ASP A O 1
ATOM 999 N N . TYR A 1 135 ? -17.973 -8.517 45.306 1.00 76.12 135 TYR A N 1
ATOM 1000 C CA . TYR A 1 135 ? -16.990 -8.694 46.384 1.00 76.12 135 TYR A CA 1
ATOM 1001 C C . TYR A 1 135 ? -17.612 -8.553 47.785 1.00 76.12 135 TYR A C 1
ATOM 1003 O O . TYR A 1 135 ? -17.325 -9.358 48.674 1.00 76.12 135 TYR A O 1
ATOM 1011 N N . TYR A 1 136 ? -18.486 -7.562 47.994 1.00 76.81 136 TYR A N 1
ATOM 1012 C CA . TYR A 1 136 ? -19.178 -7.390 49.276 1.00 76.81 136 TYR A CA 1
ATOM 1013 C C . TYR A 1 136 ? -20.192 -8.504 49.556 1.00 76.81 136 TYR A C 1
ATOM 1015 O O . TYR A 1 136 ? -20.305 -8.925 50.705 1.00 76.81 136 TYR A O 1
ATOM 1023 N N . GLU A 1 137 ? -20.870 -9.030 48.532 1.00 78.56 137 GLU A N 1
ATOM 1024 C CA . GLU A 1 137 ? -21.750 -10.196 48.679 1.00 78.56 137 GLU A CA 1
ATOM 1025 C C . GLU A 1 137 ? -20.972 -11.423 49.169 1.00 78.56 137 GLU A C 1
ATOM 1027 O O . GLU A 1 137 ? -21.376 -12.042 50.152 1.00 78.56 137 GLU A O 1
ATOM 1032 N N . THR A 1 138 ? -19.802 -11.711 48.585 1.00 77.25 138 THR A N 1
ATOM 1033 C CA . THR A 1 138 ? -18.953 -12.836 49.026 1.00 77.25 138 THR A CA 1
ATOM 1034 C C . THR A 1 138 ? -18.364 -12.687 50.428 1.00 77.25 138 THR A C 1
ATOM 1036 O O . THR A 1 138 ? -18.027 -13.686 51.049 1.00 77.25 138 THR A O 1
ATOM 1039 N N . LEU A 1 139 ? -18.221 -11.461 50.936 1.00 66.75 139 LEU A N 1
ATOM 1040 C CA . LEU A 1 139 ? -17.784 -11.206 52.315 1.00 66.75 139 LEU A CA 1
ATOM 1041 C C . LEU A 1 139 ? -18.926 -11.323 53.332 1.00 66.75 139 LEU A C 1
ATOM 1043 O O . LEU A 1 139 ? -18.666 -11.418 54.530 1.00 66.75 139 LEU A O 1
ATOM 1047 N N . SER A 1 140 ? -20.176 -11.252 52.868 1.00 69.19 140 SER A N 1
ATOM 1048 C CA . SER A 1 140 ? -21.374 -11.294 53.712 1.00 69.19 140 SER A CA 1
ATOM 1049 C C . SER A 1 140 ? -21.946 -12.703 53.929 1.00 69.19 140 SER A C 1
ATOM 1051 O O . SER A 1 140 ? -22.849 -12.862 54.752 1.00 69.19 140 SER A O 1
ATOM 1053 N N . THR A 1 141 ? -21.415 -13.705 53.222 1.00 53.81 141 THR A N 1
ATOM 1054 C CA . THR A 1 141 ? -21.691 -15.148 53.375 1.00 53.81 141 THR A CA 1
ATOM 1055 C C . THR A 1 141 ? -20.561 -15.859 54.098 1.00 53.81 141 THR A C 1
ATOM 1057 O O . THR A 1 141 ? -20.863 -16.698 54.973 1.00 53.81 141 THR A O 1
#

Radius of gyration: 23.01 Å; chains: 1; bounding box: 42×29×76 Å

Secondary structure (DSSP, 8-state):
-HHHHHHHHHHHHHHHHHHHHHHHHHHHHH-TTS--HHHHHHHHHHHHHHHHTTSGGGT-GGGGT--HHHHHHHHHHHHHS-TT-HHHHHHHHHHHHHHHHHHHHHHHHHHHHTT-SPPSS--HHHHHHHHHHHHHHHHH-

Organism: Perkinsus olseni (NCBI:txid32597)

Sequence (141 aa):
ANYDQSLRSIVGALIGLGLTQLIALIISSASSSGYNDWIGVVVCFPVCFFLGIADPATGCKMSKVFRSDVAMESMYIPLAFPNGQPFLHSLLTSGAFIVGSAETLVATTILNAFNLLPRHEVPPIPSFAKRAADYYETLST

Foldseek 3Di:
DLLQQLQQLLQLLVLLLVLQVVLQVVQVVVDPPAGDLVSSVVVCVVVLVVLCCLDVVVVDPNVSRHDSVSNCCLRVVCSNPVVRPSNVSSCVSSVVSNVVSVVSVVVVVVCVVVVVDDDPDDPPVVVVVVVVVVVVVVVVD

pLDDT: mean 79.67, std 8.86, range [53.34, 91.0]